Protein AF-A0A2K3KHZ1-F1 (afdb_monomer_lite)

Structure (mmCIF, N/CA/C/O backbone):
data_AF-A0A2K3KHZ1-F1
#
_entry.id   AF-A0A2K3KHZ1-F1
#
loop_
_atom_site.group_PDB
_atom_site.id
_atom_site.type_symbol
_atom_site.label_atom_id
_atom_site.label_alt_id
_atom_site.label_comp_id
_atom_site.label_asym_id
_atom_site.label_entity_id
_atom_site.label_seq_id
_atom_site.pdbx_PDB_ins_code
_atom_site.Cartn_x
_atom_site.Cartn_y
_atom_site.Cartn_z
_atom_site.occupancy
_atom_site.B_iso_or_equiv
_atom_site.auth_seq_id
_atom_site.auth_comp_id
_atom_site.auth_asym_id
_atom_site.auth_atom_id
_atom_site.pdbx_PDB_model_num
ATOM 1 N N . GLU A 1 1 ? -2.487 -10.190 12.746 1.00 82.31 1 GLU A N 1
ATOM 2 C CA . GLU A 1 1 ? -3.573 -9.466 12.048 1.00 82.31 1 GLU A CA 1
ATOM 3 C C . GLU A 1 1 ? -4.556 -8.760 12.982 1.00 82.31 1 GLU A C 1
ATOM 5 O O . GLU A 1 1 ? -4.781 -7.579 12.771 1.00 82.31 1 GLU A O 1
ATOM 10 N N . GLN A 1 2 ? -5.085 -9.414 14.027 1.00 93.19 2 GLN A N 1
ATOM 11 C CA . GLN A 1 2 ? -6.166 -8.883 14.876 1.00 93.19 2 GLN A CA 1
ATOM 12 C C . GLN A 1 2 ? -5.910 -7.459 15.399 1.00 93.19 2 GLN A C 1
ATOM 14 O O . GLN A 1 2 ? -6.724 -6.572 15.184 1.00 93.19 2 GLN A O 1
ATOM 19 N N . LYS A 1 3 ? -4.724 -7.203 15.966 1.00 96.25 3 LYS A N 1
ATOM 20 C CA . LYS A 1 3 ? -4.346 -5.872 16.476 1.00 96.25 3 LYS A CA 1
ATOM 21 C C . LYS A 1 3 ? -4.351 -4.770 15.409 1.00 96.25 3 LYS A C 1
ATOM 23 O O . LYS A 1 3 ? -4.583 -3.613 15.729 1.00 96.25 3 LYS A O 1
ATOM 28 N N . LEU A 1 4 ? -4.061 -5.110 14.151 1.00 95.00 4 LEU A N 1
ATOM 29 C CA . LEU A 1 4 ? -4.064 -4.143 13.048 1.00 95.00 4 LEU A CA 1
ATOM 30 C C . LEU A 1 4 ? -5.503 -3.811 12.624 1.00 95.00 4 LEU A C 1
ATOM 32 O O . LEU A 1 4 ? -5.795 -2.655 12.329 1.00 95.00 4 LEU A O 1
ATOM 36 N N . LYS A 1 5 ? -6.392 -4.815 12.646 1.00 94.19 5 LYS A N 1
ATOM 37 C CA . LYS A 1 5 ? -7.836 -4.643 12.429 1.00 94.19 5 LYS A CA 1
ATOM 38 C C . LYS A 1 5 ? -8.444 -3.765 13.523 1.00 94.19 5 LYS A C 1
ATOM 40 O O . LYS A 1 5 ? -9.095 -2.778 13.219 1.00 94.19 5 LYS A O 1
ATOM 45 N N . GLU A 1 6 ? -8.165 -4.081 14.788 1.00 96.06 6 GLU A N 1
ATOM 46 C CA . GLU A 1 6 ? -8.644 -3.323 15.956 1.00 96.06 6 GLU A CA 1
ATOM 47 C C . GLU A 1 6 ? -8.171 -1.864 15.948 1.00 96.06 6 GLU A C 1
ATOM 49 O O . GLU A 1 6 ? -8.897 -0.971 16.375 1.00 96.06 6 GLU A O 1
ATOM 54 N N . ALA A 1 7 ? -6.971 -1.609 15.424 1.00 94.88 7 ALA A N 1
ATOM 55 C CA . ALA A 1 7 ? -6.429 -0.264 15.268 1.00 94.88 7 ALA A CA 1
ATOM 56 C C . ALA A 1 7 ? -6.950 0.479 14.020 1.00 94.88 7 ALA A C 1
ATOM 58 O O . ALA A 1 7 ? -6.485 1.586 13.757 1.00 94.88 7 ALA A O 1
ATOM 59 N N . ASN A 1 8 ? -7.873 -0.109 13.246 1.00 92.94 8 ASN A N 1
ATOM 60 C CA . ASN A 1 8 ? -8.409 0.444 11.996 1.00 92.94 8 ASN A CA 1
ATOM 61 C C . ASN A 1 8 ? -7.307 0.921 11.036 1.00 92.94 8 ASN A C 1
ATOM 63 O O . ASN A 1 8 ? -7.375 2.014 10.471 1.00 92.94 8 ASN A O 1
ATOM 67 N N . MET A 1 9 ? -6.245 0.123 10.887 1.00 95.06 9 MET A N 1
ATOM 68 C CA . MET A 1 9 ? -5.110 0.526 10.063 1.00 95.06 9 MET A CA 1
ATOM 69 C C . MET A 1 9 ? -5.466 0.579 8.578 1.00 95.06 9 MET A C 1
ATOM 71 O O . MET A 1 9 ? -6.098 -0.331 8.044 1.00 95.06 9 MET A O 1
ATOM 75 N N . TYR A 1 10 ? -4.952 1.608 7.907 1.00 96.19 10 TYR A N 1
ATOM 76 C CA . TYR A 1 10 ? -4.989 1.756 6.458 1.00 96.19 10 TYR A CA 1
ATOM 77 C C . TYR A 1 10 ? -3.558 1.865 5.929 1.00 96.19 10 TYR A C 1
ATOM 79 O O . TYR A 1 10 ? -2.795 2.737 6.350 1.00 96.19 10 TYR A O 1
ATOM 87 N N . ILE A 1 11 ? -3.161 0.953 5.040 1.00 97.31 11 ILE A N 1
ATOM 88 C CA . ILE A 1 11 ? -1.763 0.793 4.627 1.00 97.31 11 ILE A CA 1
ATOM 89 C C . ILE A 1 11 ? -1.580 1.284 3.191 1.00 97.31 11 ILE A C 1
ATOM 91 O O . ILE A 1 11 ? -2.341 0.930 2.298 1.00 97.31 11 ILE A O 1
ATOM 95 N N . TYR A 1 12 ? -0.518 2.053 2.952 1.00 98.12 12 TYR A N 1
ATOM 96 C CA . TYR A 1 12 ? -0.118 2.510 1.622 1.00 98.12 12 TYR A CA 1
ATOM 97 C C . TYR A 1 12 ? 1.285 1.993 1.298 1.00 98.12 12 TYR A C 1
ATOM 99 O O . TYR A 1 12 ? 2.224 2.191 2.069 1.00 98.12 12 TYR A O 1
ATOM 107 N N . VAL A 1 13 ? 1.447 1.340 0.149 1.00 98.38 13 VAL A N 1
ATOM 108 C CA . VAL A 1 13 ? 2.712 0.745 -0.297 1.00 98.38 13 VAL A CA 1
ATOM 109 C C . VAL A 1 13 ? 3.089 1.311 -1.656 1.00 98.38 13 VAL A C 1
ATOM 111 O O . VAL A 1 13 ? 2.323 1.206 -2.606 1.00 98.38 13 VAL A O 1
ATOM 114 N N . ARG A 1 14 ? 4.312 1.834 -1.789 1.00 98.38 14 ARG A N 1
ATOM 115 C CA . ARG A 1 14 ? 4.912 2.166 -3.088 1.00 98.38 14 ARG A CA 1
ATOM 116 C C . ARG A 1 14 ? 6.272 1.511 -3.206 1.00 98.38 14 ARG A C 1
ATOM 118 O O . ARG A 1 14 ? 7.154 1.759 -2.382 1.00 98.38 14 ARG A O 1
ATOM 125 N N . ARG A 1 15 ? 6.489 0.712 -4.253 1.00 98.31 15 ARG A N 1
ATOM 126 C CA . ARG A 1 15 ? 7.801 0.090 -4.474 1.00 98.31 15 ARG A CA 1
ATOM 127 C C . ARG A 1 15 ? 8.149 -0.076 -5.948 1.00 98.31 15 ARG A C 1
ATOM 129 O O . ARG A 1 15 ? 7.314 -0.440 -6.765 1.00 98.31 15 ARG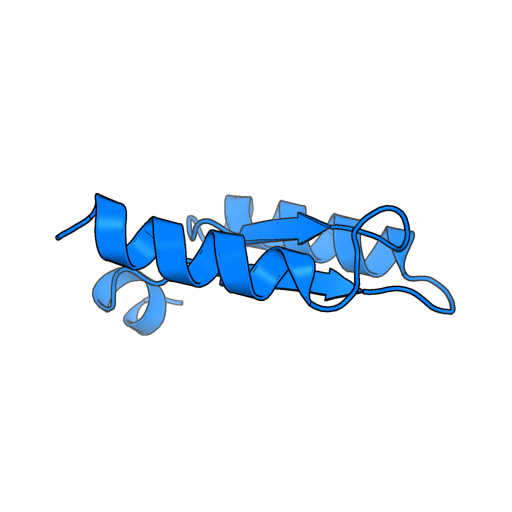 A O 1
ATOM 136 N N . GLY A 1 16 ? 9.429 0.133 -6.247 1.00 96.75 16 GLY A N 1
ATOM 137 C CA . GLY A 1 16 ? 10.073 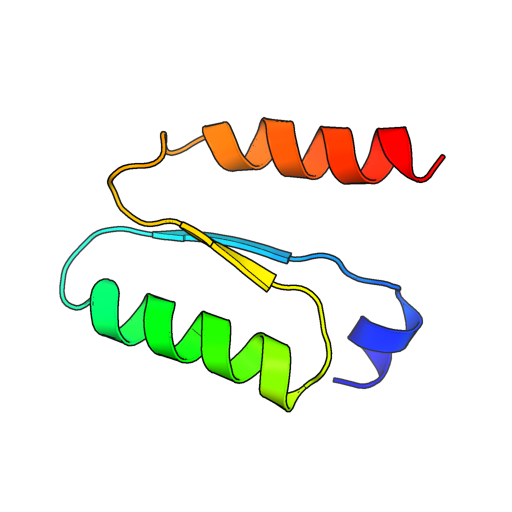-0.279 -7.491 1.00 96.75 16 GLY A CA 1
ATOM 138 C C . GLY A 1 16 ? 11.311 -1.140 -7.222 1.00 96.75 16 GLY A C 1
ATOM 139 O O . GLY A 1 16 ? 11.664 -1.401 -6.067 1.00 96.75 16 GLY A O 1
ATOM 140 N N . GLY A 1 17 ? 11.980 -1.558 -8.294 1.00 97.25 17 GLY A N 1
ATOM 141 C CA . GLY A 1 17 ? 13.201 -2.369 -8.249 1.00 97.25 17 GLY A CA 1
ATOM 142 C C . GLY A 1 17 ? 12.993 -3.807 -8.736 1.00 97.25 17 GLY A C 1
ATOM 143 O O . GLY A 1 17 ? 11.909 -4.147 -9.210 1.00 97.25 17 GLY A O 1
ATOM 144 N N . PRO A 1 18 ? 14.016 -4.670 -8.647 1.00 98.12 18 PRO A N 1
ATOM 145 C CA . PRO A 1 18 ? 13.929 -6.043 -9.136 1.00 98.12 18 PRO A CA 1
ATOM 146 C C . PRO A 1 18 ? 12.744 -6.807 -8.527 1.00 98.12 18 PRO A C 1
ATOM 148 O O . PRO A 1 18 ? 12.551 -6.796 -7.312 1.00 98.12 18 PRO A O 1
ATOM 151 N N . ASN A 1 19 ? 11.962 -7.488 -9.371 1.00 97.62 19 ASN A N 1
ATOM 152 C CA . ASN A 1 19 ? 10.797 -8.300 -8.984 1.00 97.62 19 ASN A CA 1
ATOM 153 C C . ASN A 1 19 ? 9.654 -7.541 -8.281 1.00 97.62 19 ASN A C 1
ATOM 155 O O . ASN A 1 19 ? 8.812 -8.175 -7.632 1.00 97.62 19 ASN A O 1
ATOM 159 N N . TYR A 1 20 ? 9.592 -6.209 -8.398 1.00 97.88 20 TYR A N 1
ATOM 160 C CA . TYR A 1 20 ? 8.584 -5.412 -7.696 1.00 97.88 20 TYR A CA 1
ATOM 161 C C . TYR A 1 20 ? 7.155 -5.850 -8.040 1.00 97.88 20 TYR A C 1
ATOM 163 O O . TYR A 1 20 ? 6.334 -5.940 -7.136 1.00 97.88 20 TYR A O 1
ATOM 171 N N . GLN A 1 21 ? 6.866 -6.218 -9.293 1.00 98.25 21 GLN A N 1
ATOM 172 C CA . GLN A 1 21 ? 5.526 -6.633 -9.722 1.00 98.25 21 GLN A CA 1
ATOM 173 C C . GLN A 1 21 ? 5.005 -7.812 -8.891 1.00 98.25 21 GLN A C 1
ATOM 175 O O . GLN A 1 21 ? 3.873 -7.777 -8.413 1.00 98.25 21 GLN A O 1
ATOM 180 N N . ARG A 1 22 ? 5.851 -8.827 -8.650 1.00 98.38 22 ARG A N 1
ATOM 181 C CA . ARG A 1 22 ? 5.491 -9.996 -7.832 1.00 98.38 22 ARG A CA 1
ATOM 182 C C . ARG A 1 22 ? 5.287 -9.614 -6.368 1.00 98.38 22 ARG A C 1
ATOM 184 O O . ARG A 1 22 ? 4.383 -10.134 -5.725 1.00 98.38 22 ARG A O 1
ATOM 191 N N . GLY A 1 23 ? 6.121 -8.718 -5.840 1.00 98.44 23 GLY A N 1
ATOM 192 C CA . GLY A 1 23 ? 5.970 -8.196 -4.480 1.00 98.44 23 GLY A CA 1
ATOM 193 C C . GLY A 1 23 ? 4.665 -7.416 -4.301 1.00 98.44 23 GLY A C 1
ATOM 194 O O . GLY A 1 23 ? 3.913 -7.691 -3.373 1.00 98.44 23 GLY A O 1
ATOM 195 N N . LEU A 1 24 ? 4.356 -6.504 -5.226 1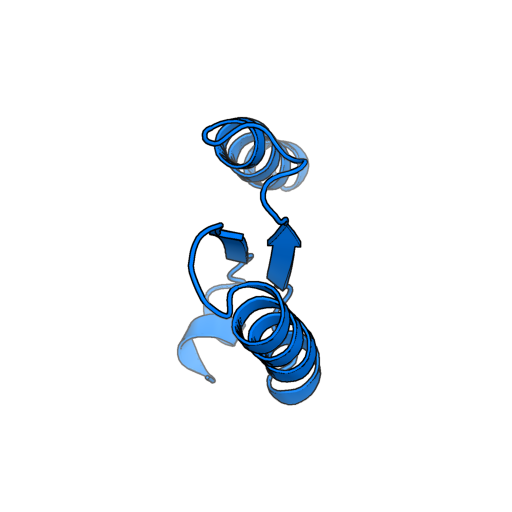.00 98.38 24 LEU A N 1
ATOM 196 C CA . LEU A 1 24 ? 3.119 -5.722 -5.208 1.00 98.38 24 LEU A CA 1
ATOM 197 C C . LEU A 1 24 ? 1.881 -6.613 -5.362 1.00 98.38 24 LEU A C 1
ATOM 199 O O . LEU A 1 24 ? 0.904 -6.411 -4.651 1.00 98.38 24 LEU A O 1
ATOM 203 N N . ALA A 1 25 ? 1.925 -7.624 -6.234 1.00 98.38 25 ALA A N 1
ATOM 204 C CA . ALA A 1 25 ? 0.835 -8.590 -6.373 1.00 98.38 25 ALA A CA 1
ATOM 205 C C . ALA A 1 25 ? 0.555 -9.331 -5.055 1.00 98.38 25 ALA A C 1
ATOM 207 O O . ALA A 1 25 ? -0.597 -9.433 -4.644 1.00 98.38 25 ALA A O 1
ATOM 208 N N . LYS A 1 26 ? 1.608 -9.766 -4.347 1.00 98.44 26 LYS A N 1
ATOM 209 C CA . LYS A 1 26 ? 1.471 -10.382 -3.019 1.00 98.44 26 LYS A CA 1
ATOM 210 C C . LYS A 1 26 ? 0.882 -9.425 -1.985 1.00 98.44 26 LYS A C 1
ATOM 212 O O . LYS A 1 26 ? 0.055 -9.850 -1.196 1.00 98.44 26 LYS A O 1
ATOM 217 N N . MET A 1 27 ? 1.282 -8.153 -1.993 1.00 98.25 27 MET A N 1
ATOM 218 C CA . MET A 1 27 ? 0.740 -7.163 -1.053 1.00 98.25 27 MET A CA 1
ATOM 219 C C . MET A 1 27 ? -0.751 -6.898 -1.271 1.00 98.25 27 MET A C 1
ATOM 221 O O . MET A 1 27 ? -1.473 -6.744 -0.292 1.00 98.25 27 MET A O 1
ATOM 225 N N . ARG A 1 28 ? -1.217 -6.881 -2.527 1.00 97.94 28 ARG A N 1
ATOM 226 C CA . ARG A 1 28 ? -2.651 -6.745 -2.833 1.00 97.94 28 ARG A CA 1
ATOM 227 C C . ARG A 1 28 ? -3.441 -7.950 -2.329 1.00 97.94 28 ARG A C 1
ATOM 229 O O . ARG A 1 28 ? -4.382 -7.773 -1.568 1.00 97.94 28 ARG A O 1
ATOM 236 N N . ALA A 1 29 ? -2.989 -9.159 -2.671 1.00 98.25 29 ALA A N 1
ATOM 237 C CA . ALA A 1 29 ? -3.620 -10.396 -2.214 1.00 98.25 29 ALA A CA 1
ATOM 238 C C . ALA A 1 29 ? -3.648 -10.501 -0.680 1.00 98.25 29 ALA A C 1
ATOM 240 O O . ALA A 1 29 ? -4.655 -10.897 -0.109 1.00 98.25 29 ALA A O 1
ATOM 241 N N . LEU A 1 30 ? -2.567 -10.086 -0.010 1.00 97.81 30 LEU A N 1
ATOM 242 C CA . LEU A 1 30 ? -2.493 -10.091 1.447 1.00 97.81 30 LEU A CA 1
ATOM 243 C C . LEU A 1 30 ? -3.551 -9.178 2.081 1.00 97.81 30 LEU A C 1
ATOM 245 O O . LEU A 1 30 ? -4.132 -9.560 3.088 1.00 97.81 30 LEU A O 1
ATOM 249 N N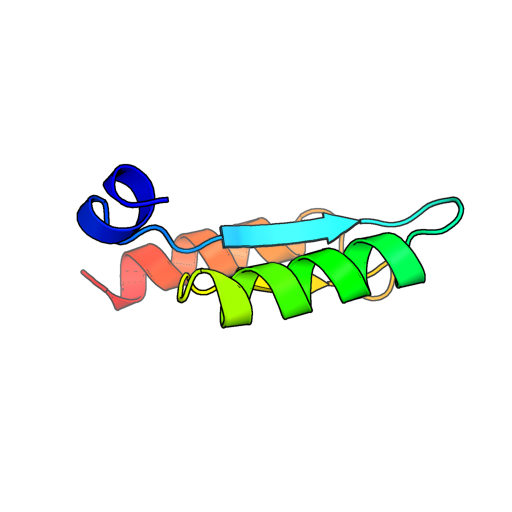 . GLY A 1 31 ? -3.796 -7.990 1.516 1.00 96.69 31 GLY A N 1
ATOM 250 C CA . GLY A 1 31 ? -4.819 -7.067 2.018 1.00 96.69 31 GLY A CA 1
ATOM 251 C C . GLY A 1 31 ? -6.224 -7.667 1.970 1.00 96.69 31 GLY A C 1
ATOM 252 O O . GLY A 1 31 ? -6.971 -7.557 2.942 1.00 96.69 31 GLY A O 1
ATOM 253 N N . GLU A 1 32 ? -6.543 -8.370 0.880 1.00 96.12 32 GLU A N 1
ATOM 254 C CA . GLU A 1 32 ? -7.794 -9.122 0.731 1.00 96.12 32 GLU A CA 1
ATOM 255 C C . GLU A 1 32 ? -7.868 -10.305 1.708 1.00 96.12 32 GLU A C 1
ATOM 257 O O . GLU A 1 32 ? -8.879 -10.475 2.385 1.00 96.12 32 GLU A O 1
ATOM 262 N N . GLU A 1 33 ? -6.785 -11.080 1.839 1.00 97.38 33 GLU A N 1
ATOM 263 C CA . GLU A 1 33 ? -6.698 -12.254 2.719 1.00 97.38 33 GLU A CA 1
ATOM 264 C C . GLU A 1 33 ? -6.931 -11.891 4.189 1.00 97.38 33 GLU A C 1
ATOM 266 O O . GLU A 1 33 ? -7.725 -12.531 4.879 1.00 97.38 33 GLU A O 1
ATOM 271 N N . ILE A 1 34 ? -6.260 -10.843 4.672 1.00 96.44 34 ILE A N 1
ATOM 272 C CA . ILE A 1 34 ? -6.360 -10.429 6.073 1.00 96.44 34 ILE A CA 1
ATOM 273 C C . ILE A 1 34 ? -7.479 -9.412 6.301 1.00 96.44 34 ILE A C 1
ATOM 275 O O . ILE A 1 34 ? -7.705 -9.046 7.448 1.00 96.44 34 ILE A O 1
ATOM 279 N N . GLY A 1 35 ? -8.172 -8.934 5.266 1.00 95.50 35 GLY A N 1
ATOM 280 C CA . GLY A 1 35 ? -9.249 -7.946 5.384 1.00 95.50 35 GLY A CA 1
ATOM 281 C C . GLY A 1 35 ? -8.799 -6.589 5.940 1.00 95.50 35 GLY A C 1
ATOM 282 O O . GLY A 1 35 ? -9.533 -5.966 6.705 1.00 95.50 35 GLY A O 1
ATOM 283 N N . ILE A 1 36 ? -7.583 -6.150 5.608 1.00 96.69 36 ILE A N 1
ATOM 284 C CA . ILE A 1 36 ? -7.059 -4.821 5.960 1.00 96.69 36 ILE A CA 1
ATOM 285 C C . ILE A 1 36 ? -6.865 -4.044 4.658 1.00 96.69 36 ILE A C 1
ATOM 287 O O . ILE A 1 36 ? -6.264 -4.589 3.732 1.00 96.69 36 ILE A O 1
ATOM 291 N N . PRO A 1 37 ? -7.326 -2.786 4.558 1.00 95.94 37 PRO A N 1
ATOM 292 C CA . PRO A 1 37 ? -7.149 -2.009 3.340 1.00 95.94 37 PRO A CA 1
ATOM 293 C C . PRO A 1 37 ? -5.662 -1.718 3.082 1.00 95.94 37 PRO A C 1
ATOM 295 O O . PRO A 1 37 ? -4.976 -1.102 3.905 1.00 95.94 37 PRO A O 1
ATOM 298 N N . ILE A 1 38 ? -5.170 -2.175 1.924 1.00 97.88 38 ILE A N 1
ATOM 299 C CA . ILE A 1 38 ? -3.805 -1.933 1.444 1.00 97.88 38 ILE A CA 1
ATOM 300 C C . ILE A 1 38 ? -3.854 -1.365 0.024 1.00 97.88 38 ILE A C 1
ATOM 302 O O . ILE A 1 38 ? -4.179 -2.062 -0.934 1.00 97.88 38 ILE A O 1
ATOM 306 N N . GLU A 1 39 ? -3.442 -0.113 -0.119 1.00 97.62 39 GLU A N 1
ATOM 307 C CA . GLU A 1 39 ? -3.310 0.578 -1.398 1.00 97.62 39 GLU A CA 1
ATOM 308 C C . GLU A 1 39 ? -1.885 0.418 -1.940 1.00 97.62 39 GLU A C 1
ATOM 310 O O . GLU A 1 39 ? -0.906 0.796 -1.289 1.00 97.62 39 GLU A O 1
ATOM 315 N N . VAL A 1 40 ? -1.744 -0.181 -3.126 1.00 98.25 40 VAL A N 1
ATOM 316 C CA . VAL A 1 40 ? -0.454 -0.685 -3.626 1.00 98.25 40 VAL A CA 1
ATOM 317 C C . VAL A 1 40 ? -0.094 -0.084 -4.985 1.00 98.25 40 VAL A C 1
ATOM 319 O O . VAL A 1 40 ? -0.736 -0.375 -5.998 1.00 98.25 40 VAL A O 1
ATOM 322 N N . TYR A 1 41 ? 1.021 0.645 -5.019 1.00 98.25 41 TYR A N 1
ATOM 323 C CA . TYR A 1 41 ? 1.513 1.419 -6.160 1.00 98.25 41 TYR A CA 1
ATOM 324 C C . TYR A 1 41 ? 2.918 0.987 -6.603 1.00 98.25 41 TYR A C 1
ATOM 326 O O . TYR A 1 41 ? 3.770 0.598 -5.794 1.00 98.25 41 TYR A O 1
ATOM 334 N N . GLY A 1 42 ? 3.182 1.077 -7.902 1.00 98.06 42 GLY A N 1
ATOM 335 C CA . GLY A 1 42 ? 4.474 0.786 -8.508 1.00 98.06 42 GLY A CA 1
ATOM 336 C C . GLY A 1 42 ? 5.316 2.024 -8.838 1.00 98.06 42 GLY A C 1
ATOM 337 O O . GLY A 1 42 ? 5.118 3.108 -8.274 1.00 98.06 42 GLY A O 1
ATOM 338 N N . PRO A 1 43 ? 6.323 1.863 -9.717 1.00 97.56 43 PRO A N 1
ATOM 339 C CA . PRO A 1 43 ? 7.198 2.936 -10.178 1.00 97.56 43 PRO A CA 1
ATOM 340 C C . PRO A 1 43 ? 6.470 4.091 -10.870 1.00 97.56 43 PRO A C 1
ATOM 342 O O . PRO A 1 43 ? 6.998 5.200 -10.861 1.00 97.56 43 PRO A O 1
ATOM 345 N N . GLU A 1 44 ? 5.285 3.842 -11.431 1.00 96.00 44 GLU A N 1
ATOM 346 C CA . GLU A 1 44 ? 4.422 4.838 -12.069 1.00 96.00 44 GLU A CA 1
ATOM 347 C C . GLU A 1 44 ? 3.941 5.926 -11.099 1.00 96.00 44 GLU A C 1
ATOM 349 O O . GLU A 1 44 ? 3.711 7.061 -11.511 1.00 96.00 44 GLU A O 1
ATOM 354 N N . ALA A 1 45 ? 3.845 5.611 -9.804 1.00 96.31 45 ALA A N 1
ATOM 355 C CA . ALA A 1 45 ? 3.554 6.593 -8.770 1.00 96.31 45 ALA A CA 1
ATOM 356 C C . ALA A 1 45 ? 4.835 7.296 -8.298 1.00 96.31 45 ALA A C 1
ATOM 358 O O . ALA A 1 45 ? 5.900 6.677 -8.136 1.00 96.31 45 ALA A O 1
ATOM 359 N N . THR A 1 46 ? 4.719 8.593 -7.997 1.00 96.94 46 THR A N 1
ATOM 360 C CA . THR A 1 46 ? 5.806 9.354 -7.372 1.00 96.94 46 THR A CA 1
ATOM 361 C C . THR A 1 46 ? 6.137 8.759 -6.004 1.00 96.94 46 THR A C 1
ATOM 363 O O . THR A 1 46 ? 5.258 8.304 -5.271 1.00 96.94 46 THR A O 1
ATOM 366 N N . MET A 1 47 ? 7.424 8.747 -5.642 1.00 96.38 47 MET A N 1
ATOM 367 C CA . MET A 1 47 ? 7.888 8.063 -4.429 1.00 96.38 47 MET A CA 1
ATOM 368 C C . MET A 1 47 ? 7.180 8.551 -3.157 1.00 96.38 47 MET A C 1
ATOM 370 O O . MET A 1 47 ? 6.872 7.746 -2.287 1.00 96.38 47 MET A O 1
ATOM 374 N N . THR A 1 48 ? 6.898 9.851 -3.076 1.00 97.00 48 THR A N 1
ATOM 375 C CA . THR A 1 48 ? 6.240 10.502 -1.936 1.00 97.00 48 THR A CA 1
ATOM 376 C C . THR A 1 48 ? 4.761 10.813 -2.179 1.00 97.00 48 THR A C 1
ATOM 378 O O . THR A 1 48 ? 4.097 11.322 -1.279 1.00 97.00 48 THR A O 1
ATOM 381 N N . GLY A 1 49 ? 4.207 10.498 -3.357 1.00 96.19 49 GLY A N 1
ATOM 382 C CA . GLY A 1 49 ? 2.798 10.766 -3.675 1.00 96.19 49 GLY A CA 1
ATOM 383 C C . GLY A 1 49 ? 1.835 10.064 -2.719 1.00 96.19 49 GLY A C 1
ATOM 384 O O . GLY A 1 49 ? 0.856 10.661 -2.272 1.00 96.19 49 GLY A O 1
ATOM 385 N N . ILE A 1 50 ? 2.193 8.845 -2.305 1.00 97.56 50 ILE A N 1
ATOM 386 C CA . ILE A 1 50 ? 1.422 8.053 -1.342 1.00 97.56 50 ILE A CA 1
ATOM 387 C C . ILE A 1 50 ? 1.320 8.703 0.045 1.00 97.56 50 ILE A C 1
ATOM 389 O O . ILE A 1 50 ? 0.343 8.474 0.748 1.00 97.56 50 ILE A O 1
ATOM 393 N N . CYS A 1 51 ? 2.277 9.554 0.440 1.00 96.88 51 CYS A N 1
ATOM 394 C CA . CYS A 1 51 ? 2.229 10.251 1.728 1.00 96.88 51 CYS A CA 1
ATOM 395 C C . CYS A 1 51 ? 1.052 11.227 1.777 1.00 96.88 51 CYS A C 1
ATOM 397 O O . CYS A 1 51 ? 0.346 11.297 2.779 1.00 96.88 51 CYS A O 1
ATOM 399 N N . LYS A 1 52 ? 0.809 11.955 0.679 1.00 95.81 52 LYS A N 1
ATOM 400 C CA . LYS A 1 52 ? -0.334 12.867 0.572 1.00 95.81 52 LYS A CA 1
ATOM 401 C C . LYS A 1 52 ? -1.652 12.102 0.694 1.00 95.81 52 LYS A C 1
ATOM 403 O O . LYS A 1 52 ? -2.522 12.534 1.441 1.00 95.81 52 LYS A O 1
ATOM 408 N N . GLN A 1 53 ? -1.776 10.972 -0.004 1.00 94.81 53 GLN A N 1
ATOM 409 C CA . GLN A 1 53 ? -2.974 10.127 0.049 1.00 94.81 53 GLN A CA 1
ATOM 410 C C . GLN A 1 53 ? -3.218 9.588 1.465 1.00 94.81 53 GLN A C 1
ATOM 412 O O . GLN A 1 53 ? -4.335 9.678 1.963 1.00 94.81 53 GLN A O 1
ATOM 417 N N . ALA A 1 54 ? -2.165 9.117 2.141 1.00 96.00 54 ALA A N 1
ATOM 418 C CA . ALA A 1 54 ? -2.255 8.632 3.515 1.00 96.00 54 ALA A CA 1
ATOM 419 C C . ALA A 1 54 ? -2.711 9.726 4.496 1.00 96.00 54 ALA A C 1
ATOM 421 O O . ALA A 1 54 ? -3.593 9.489 5.316 1.00 96.00 54 ALA A O 1
ATOM 422 N N . ILE A 1 55 ? -2.163 10.942 4.383 1.00 95.94 55 ILE A N 1
ATOM 423 C CA . ILE A 1 55 ? -2.588 12.084 5.210 1.00 95.94 55 ILE A CA 1
ATOM 424 C C . ILE A 1 55 ? -4.060 12.422 4.940 1.00 95.94 55 ILE A C 1
ATOM 426 O O . ILE A 1 55 ? -4.834 12.570 5.881 1.00 95.94 55 ILE A O 1
ATOM 430 N N . GLN A 1 56 ? -4.464 12.491 3.667 1.00 94.50 56 GLN A N 1
ATOM 431 C CA . GLN A 1 56 ? -5.850 12.777 3.284 1.00 94.50 56 GLN A CA 1
ATOM 432 C C . GLN A 1 56 ? -6.835 11.725 3.802 1.00 94.50 56 GLN A C 1
ATOM 434 O O . GLN A 1 56 ? -7.919 12.096 4.237 1.00 94.50 56 GLN A O 1
ATOM 439 N N . CYS A 1 57 ? -6.463 10.442 3.800 1.00 91.88 57 CYS A N 1
ATOM 440 C CA . CYS A 1 57 ? -7.280 9.368 4.365 1.00 91.88 57 CYS A CA 1
ATOM 441 C C . CYS A 1 57 ? -7.595 9.604 5.848 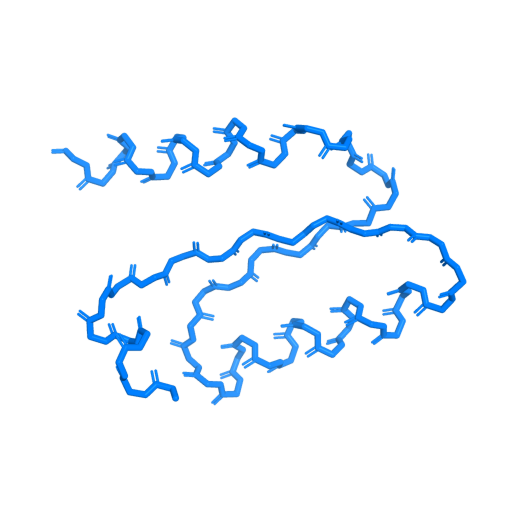1.00 91.88 57 CYS A C 1
ATOM 443 O O . CYS A 1 57 ? -8.730 9.408 6.277 1.00 91.88 57 CYS A O 1
ATOM 445 N N . ILE A 1 58 ? -6.605 10.060 6.621 1.00 89.88 58 ILE A N 1
ATOM 446 C CA . ILE A 1 58 ? -6.786 10.377 8.042 1.00 89.88 58 ILE A CA 1
ATOM 447 C C . ILE A 1 58 ? -7.667 11.621 8.195 1.00 89.88 58 ILE A C 1
ATOM 449 O O . ILE A 1 58 ? -8.593 11.614 8.996 1.00 89.88 58 ILE A O 1
ATOM 453 N N . THR A 1 59 ? -7.420 12.675 7.410 1.00 86.69 59 THR A N 1
ATOM 454 C CA . THR A 1 59 ? -8.193 13.926 7.492 1.00 86.69 59 THR A CA 1
ATOM 455 C C . THR A 1 59 ? -9.651 13.761 7.061 1.00 86.69 59 THR A C 1
ATOM 457 O O . THR A 1 59 ? -10.513 14.401 7.638 1.00 86.69 59 THR A O 1
ATOM 460 N N . ALA A 1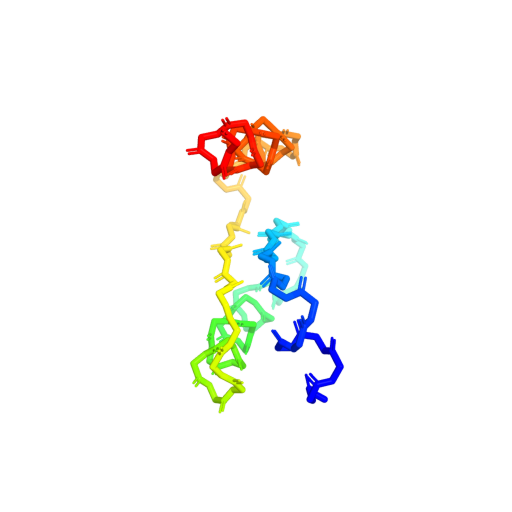 60 ? -9.942 12.918 6.067 1.00 79.12 60 ALA A N 1
ATOM 461 C CA . ALA A 1 60 ? -11.310 12.659 5.610 1.00 79.12 60 ALA A CA 1
ATOM 462 C C . ALA A 1 60 ? -12.113 11.757 6.565 1.00 79.12 60 ALA A C 1
ATOM 464 O O . ALA A 1 60 ? -13.335 11.698 6.460 1.00 79.12 60 ALA A O 1
ATOM 465 N N . SER A 1 61 ? -11.426 11.037 7.456 1.00 65.31 61 SER A N 1
ATOM 466 C CA . SER A 1 61 ? -12.039 10.166 8.466 1.00 65.31 61 SER A CA 1
ATOM 467 C C . SER A 1 61 ? -12.248 10.868 9.817 1.00 65.31 61 SER A C 1
ATOM 469 O O . SER A 1 61 ? -12.780 10.243 10.734 1.00 65.31 61 SER A O 1
ATOM 471 N N . ALA A 1 62 ? -11.794 12.121 9.951 1.00 55.91 62 ALA A N 1
ATOM 472 C CA . ALA A 1 62 ? -11.972 12.984 11.121 1.00 55.91 62 ALA A CA 1
ATOM 473 C C . ALA A 1 62 ? -13.173 13.918 10.927 1.00 55.91 62 ALA A C 1
ATOM 475 O O . ALA A 1 62 ? -13.877 14.163 11.932 1.00 55.91 62 ALA A O 1
#

Sequence (62 aa):
EQKLKEANMYIYVRRGGPNYQRGLAKMRALGEEIGIPIEVYGPEATMTGICKQAIQCITASA

Foldseek 3Di:
DVVCVVVLDAEEEEDEDPPVVVVQVVQVVVCVVVVHHYHGYYPVDDPCNVVVVVVVVVVVVD

Radius of gyration: 12.49 Å; chains: 1; bounding box: 26×26×28 Å

Organism: Trifolium pratense (NCBI:txid57577)

Secondary structure (DSSP, 8-state):
-HHHHHTT--EEEE--STTHHHHHHHHHHHHHHHT--EEEE-TTS-TTHHHHHHHHHHHHT-

pLDDT: mean 94.81, std 7.21, range [55.91, 98.44]

InterPro domains:
  IPR016102 Succinyl-CoA synthetase-like [G3DSA:3.40.50.261] (1-62)
  IPR032263 ATP-citrate synthase, citrate-binding domain [PF16114] (2-56)